Protein AF-A0A9D5PUC8-F1 (afdb_monomer_lite)

Sequence (89 aa):
MAVKASPEVIREMKREITNTVRDIERISAGIRAGVARTSAWDDDKAMQFRELMDQIARLTAAPVDTLNAALPKLEQLAQSLDQYNRVKF

Foldseek 3Di:
DPPPQALVNLVVVLVVLVVLLVVLVVVLVVLVVVLVVLPPPDDPVNVVSNVVSVVVSCVSNVCNVVSVVVNVVSNVVSVVNVVVVVVPD

pLDDT: mean 86.6, std 11.15, range [41.84, 96.62]

Structure (mmCIF, N/CA/C/O backbone):
data_AF-A0A9D5PUC8-F1
#
_entry.id   AF-A0A9D5PUC8-F1
#
loop_
_atom_site.group_PDB
_atom_site.id
_atom_site.type_symbol
_atom_site.label_atom_id
_atom_site.label_alt_id
_atom_site.label_comp_id
_atom_si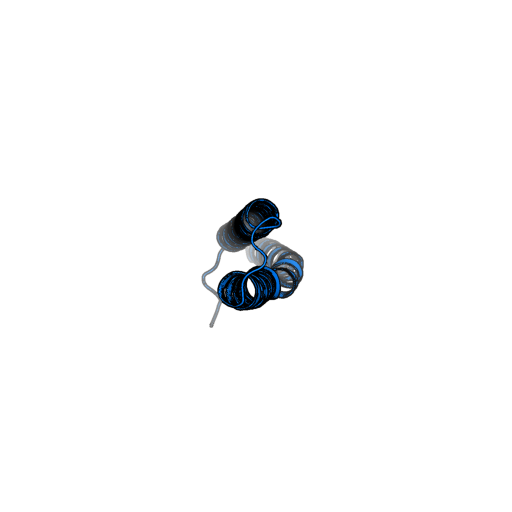te.label_asym_id
_atom_site.label_entity_id
_atom_site.label_seq_id
_atom_site.pdbx_PDB_ins_code
_atom_site.Cartn_x
_atom_site.Cartn_y
_atom_site.Cartn_z
_atom_site.occupancy
_atom_site.B_iso_or_equiv
_atom_site.auth_seq_id
_atom_site.auth_comp_id
_atom_site.auth_asym_id
_atom_site.auth_atom_id
_atom_site.pdbx_PDB_model_num
ATOM 1 N N . MET A 1 1 ? -2.066 2.847 30.974 1.00 41.84 1 MET A N 1
ATOM 2 C CA . MET A 1 1 ? -1.935 3.881 29.926 1.00 41.84 1 MET A CA 1
ATOM 3 C C . MET A 1 1 ? -3.206 3.855 29.096 1.00 41.84 1 MET A C 1
ATOM 5 O O . MET A 1 1 ? -3.384 2.927 28.322 1.00 41.84 1 MET A O 1
ATOM 9 N N . ALA A 1 2 ? -4.137 4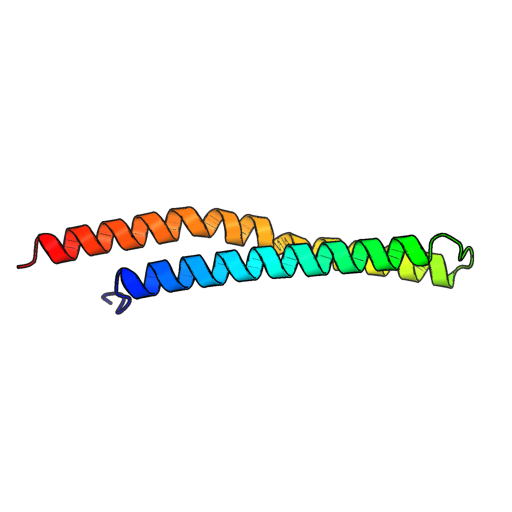.785 29.323 1.00 46.50 2 ALA A N 1
ATOM 10 C CA . ALA A 1 2 ? -5.271 4.943 28.416 1.00 46.50 2 ALA A CA 1
ATOM 11 C C . ALA A 1 2 ? -4.719 5.566 27.135 1.00 46.50 2 ALA A C 1
ATOM 13 O O . ALA A 1 2 ? -4.079 6.617 27.194 1.00 46.50 2 ALA A O 1
ATOM 14 N N . VAL A 1 3 ? -4.882 4.884 26.006 1.00 50.03 3 VAL A N 1
ATOM 15 C CA . VAL A 1 3 ? -4.552 5.449 24.701 1.00 50.03 3 VAL A CA 1
ATOM 16 C C . VAL A 1 3 ? -5.347 6.754 24.588 1.00 50.03 3 VAL A C 1
ATOM 18 O O . VAL A 1 3 ? -6.572 6.720 24.557 1.00 50.03 3 VAL A O 1
ATOM 21 N N . LYS A 1 4 ? -4.675 7.914 24.589 1.00 57.44 4 LYS A N 1
ATOM 22 C CA . LYS A 1 4 ? -5.302 9.237 24.385 1.00 57.44 4 LYS A CA 1
ATOM 23 C C . LYS A 1 4 ? -5.720 9.439 22.916 1.00 57.44 4 LYS A C 1
ATOM 25 O O . LYS A 1 4 ? -5.587 10.533 22.384 1.00 57.44 4 LYS A O 1
ATOM 30 N N . ALA A 1 5 ? -6.151 8.384 22.234 1.00 64.94 5 ALA A N 1
ATOM 31 C CA . ALA A 1 5 ? -6.672 8.472 20.881 1.00 64.94 5 ALA A CA 1
ATOM 32 C C . ALA A 1 5 ? -8.190 8.423 20.992 1.00 64.94 5 ALA A C 1
ATOM 34 O O . ALA A 1 5 ? -8.741 7.435 21.477 1.00 64.94 5 ALA A O 1
ATOM 35 N N . SER A 1 6 ? -8.861 9.503 20.601 1.00 82.25 6 SER A N 1
ATOM 36 C CA . SER A 1 6 ? -10.313 9.474 20.491 1.00 82.25 6 SER A CA 1
ATOM 37 C C . SER A 1 6 ? -10.724 8.568 19.314 1.00 82.25 6 SER A C 1
ATOM 39 O O . SER A 1 6 ? -9.912 8.325 18.410 1.00 82.25 6 SER A O 1
ATOM 41 N N . PRO A 1 7 ? -11.962 8.047 19.294 1.00 84.25 7 PRO A N 1
ATOM 42 C CA . PRO A 1 7 ? -12.486 7.293 18.154 1.00 84.25 7 PRO A CA 1
ATOM 43 C C . PRO A 1 7 ? -12.296 8.020 16.812 1.00 84.25 7 PRO A C 1
ATOM 45 O O . PRO A 1 7 ? -12.026 7.389 15.789 1.00 84.25 7 PRO A O 1
ATOM 48 N N . GLU A 1 8 ? -12.392 9.350 16.814 1.00 84.94 8 GLU A N 1
ATOM 49 C CA . GLU A 1 8 ? -12.171 10.211 15.649 1.00 84.94 8 GLU A CA 1
ATOM 50 C C . GLU A 1 8 ? -10.725 10.134 15.154 1.00 84.94 8 GLU A C 1
ATOM 52 O O . GLU A 1 8 ? -10.517 9.900 13.965 1.00 84.94 8 GLU A O 1
ATOM 57 N N . VAL A 1 9 ? -9.738 10.227 16.055 1.00 88.75 9 VAL A N 1
ATOM 58 C CA . VAL A 1 9 ? -8.307 10.105 15.713 1.00 88.75 9 VAL A CA 1
ATOM 59 C C . VAL A 1 9 ? -8.009 8.739 15.089 1.00 88.75 9 VAL A C 1
ATOM 61 O O . VAL A 1 9 ? -7.231 8.626 14.147 1.00 88.75 9 VAL A O 1
ATOM 64 N N . ILE A 1 10 ? -8.661 7.674 15.558 1.00 89.94 10 ILE A N 1
ATOM 65 C CA . ILE A 1 10 ? -8.463 6.328 14.997 1.00 89.94 10 ILE A CA 1
ATOM 66 C C . ILE A 1 10 ? -9.071 6.185 13.602 1.00 89.94 10 ILE A C 1
ATOM 68 O O . ILE A 1 10 ? -8.483 5.540 12.729 1.00 89.94 10 ILE A O 1
ATOM 72 N N . ARG A 1 11 ? -10.220 6.816 13.354 1.00 89.69 11 ARG A N 1
ATOM 73 C CA . ARG A 1 11 ? -10.815 6.879 12.012 1.00 89.69 11 ARG A CA 1
ATOM 74 C C . ARG A 1 11 ? -9.994 7.743 11.060 1.00 89.69 11 ARG A C 1
ATOM 76 O O . ARG A 1 11 ? -9.912 7.417 9.876 1.00 89.69 11 ARG A O 1
ATOM 83 N N . GLU A 1 12 ? -9.376 8.806 11.562 1.00 92.12 12 GLU A N 1
ATOM 84 C CA . GLU A 1 12 ? -8.427 9.620 10.805 1.00 92.12 12 GLU A CA 1
ATOM 85 C C . GLU A 1 12 ? -7.199 8.795 10.406 1.00 92.12 12 GLU A C 1
ATOM 87 O O . GLU A 1 12 ? -6.918 8.688 9.215 1.00 92.12 12 GLU A O 1
ATOM 92 N N . MET A 1 13 ? -6.579 8.069 11.344 1.00 91.50 13 MET A N 1
ATOM 93 C CA . MET A 1 13 ? -5.478 7.140 11.039 1.00 91.50 13 MET A CA 1
ATOM 94 C C . MET A 1 13 ? -5.872 6.091 9.986 1.00 91.50 13 MET A C 1
ATOM 96 O O . MET A 1 13 ? -5.113 5.806 9.062 1.00 91.50 13 MET A O 1
ATOM 100 N N . LYS A 1 14 ? -7.087 5.531 10.067 1.00 92.81 14 LYS A N 1
ATOM 101 C CA . LYS A 1 14 ? -7.609 4.609 9.041 1.00 92.81 14 LYS A CA 1
ATOM 102 C C . LYS A 1 14 ? -7.678 5.277 7.660 1.00 92.81 14 LYS A C 1
ATOM 104 O O . LYS A 1 14 ? -7.353 4.646 6.649 1.00 92.81 14 LYS A O 1
ATOM 109 N N . ARG A 1 15 ? -8.111 6.540 7.598 1.00 94.56 15 ARG A N 1
ATOM 110 C CA . ARG A 1 15 ? -8.188 7.320 6.354 1.00 94.56 15 ARG A CA 1
ATOM 111 C C . ARG A 1 15 ? -6.801 7.589 5.780 1.00 94.56 15 ARG A C 1
ATOM 113 O O . ARG A 1 15 ? -6.615 7.401 4.580 1.00 94.56 15 ARG A O 1
ATOM 120 N N . GLU A 1 16 ? -5.848 7.974 6.620 1.00 95.25 16 GLU A N 1
ATOM 121 C CA . GLU A 1 16 ? -4.453 8.179 6.222 1.00 95.25 16 GLU A CA 1
ATOM 122 C C . GLU A 1 16 ? -3.853 6.900 5.640 1.00 95.25 16 GLU A C 1
ATOM 124 O O . GLU A 1 16 ? -3.377 6.927 4.510 1.00 95.25 16 GLU A O 1
ATOM 129 N N . ILE A 1 17 ? -3.993 5.759 6.326 1.00 94.06 17 ILE A N 1
ATOM 130 C CA . ILE A 1 17 ? -3.518 4.461 5.821 1.00 94.06 17 ILE A CA 1
ATOM 131 C C . ILE A 1 17 ? -4.158 4.118 4.473 1.00 94.06 17 ILE A C 1
ATOM 133 O O . ILE A 1 17 ? -3.471 3.660 3.562 1.00 94.06 17 ILE A O 1
ATOM 137 N N . THR A 1 18 ? -5.459 4.369 4.313 1.00 94.88 18 THR A N 1
ATOM 138 C CA . THR A 1 18 ? -6.157 4.131 3.039 1.00 94.88 18 THR A CA 1
ATOM 139 C C . THR A 1 18 ? -5.576 4.989 1.911 1.00 94.88 18 THR A C 1
ATOM 141 O O . THR A 1 18 ? -5.409 4.508 0.790 1.00 94.88 18 THR A O 1
ATOM 144 N N . ASN A 1 19 ? -5.253 6.254 2.191 1.00 96.62 19 ASN A N 1
ATOM 145 C CA . ASN A 1 19 ? -4.610 7.135 1.218 1.00 96.62 19 ASN A CA 1
ATOM 146 C C . ASN A 1 19 ? -3.188 6.657 0.897 1.00 96.62 19 ASN A C 1
ATOM 148 O O . ASN A 1 19 ? -2.841 6.559 -0.276 1.00 96.62 19 ASN A O 1
ATOM 152 N N . THR A 1 20 ? -2.412 6.258 1.907 1.00 94.94 20 THR A N 1
ATOM 153 C CA . THR A 1 20 ? -1.066 5.702 1.717 1.00 94.94 20 THR A CA 1
ATOM 154 C C . THR A 1 20 ? -1.081 4.451 0.839 1.00 94.94 20 THR A C 1
ATOM 156 O O . THR A 1 20 ? -0.239 4.328 -0.047 1.00 94.94 20 THR A O 1
ATOM 159 N N . VAL A 1 21 ? -2.050 3.545 1.016 1.00 94.69 21 VAL A N 1
ATOM 160 C CA . VAL A 1 21 ? -2.214 2.373 0.135 1.00 94.69 21 VAL A CA 1
ATOM 161 C C . VAL A 1 21 ? -2.439 2.803 -1.318 1.00 94.69 21 VAL A C 1
ATOM 163 O O . VAL A 1 21 ? -1.759 2.299 -2.210 1.00 94.69 21 VAL A O 1
ATOM 166 N N . ARG A 1 22 ? -3.318 3.782 -1.568 1.00 95.31 22 ARG A N 1
ATOM 167 C CA . ARG A 1 22 ? -3.561 4.303 -2.928 1.00 95.31 22 ARG A CA 1
ATOM 168 C C . ARG A 1 22 ? -2.322 4.954 -3.538 1.00 95.31 22 ARG A C 1
ATOM 170 O O . ARG A 1 22 ? -2.067 4.794 -4.731 1.00 95.31 22 ARG A O 1
ATOM 177 N N . ASP A 1 23 ? -1.555 5.687 -2.738 1.00 95.69 23 ASP A N 1
ATOM 178 C CA . ASP A 1 23 ? -0.315 6.312 -3.196 1.00 95.69 23 ASP A CA 1
ATOM 179 C C . ASP A 1 23 ? 0.726 5.252 -3.569 1.00 95.69 23 ASP A C 1
ATOM 181 O O . ASP A 1 23 ? 1.348 5.345 -4.629 1.00 95.69 23 ASP A O 1
ATOM 185 N N . ILE A 1 24 ? 0.853 4.195 -2.764 1.00 93.94 24 ILE A N 1
ATOM 186 C CA . ILE A 1 24 ? 1.710 3.043 -3.066 1.00 93.94 24 ILE A CA 1
ATOM 187 C C . ILE A 1 24 ? 1.290 2.368 -4.379 1.00 93.94 24 ILE A C 1
ATOM 189 O O . ILE A 1 24 ? 2.141 2.097 -5.230 1.00 93.94 24 ILE A O 1
ATOM 193 N N . GLU A 1 25 ? -0.006 2.125 -4.582 1.00 92.25 25 GLU A N 1
ATOM 194 C CA . GLU A 1 25 ? -0.532 1.541 -5.823 1.00 92.25 25 GLU A CA 1
ATOM 195 C C . GLU A 1 25 ? -0.209 2.416 -7.040 1.00 92.25 25 GLU A C 1
ATOM 197 O O . GLU A 1 25 ? 0.247 1.912 -8.072 1.00 92.25 25 GLU A O 1
ATOM 202 N N . ARG A 1 26 ? -0.369 3.739 -6.911 1.00 94.88 26 ARG A N 1
ATOM 203 C CA . ARG A 1 26 ? -0.027 4.705 -7.963 1.00 94.88 26 ARG A CA 1
ATOM 204 C C . ARG A 1 26 ? 1.467 4.692 -8.286 1.00 94.88 26 ARG A C 1
ATOM 206 O O . ARG A 1 26 ? 1.826 4.709 -9.464 1.00 94.88 26 ARG A O 1
ATOM 213 N N . ILE A 1 27 ? 2.332 4.640 -7.273 1.00 93.00 27 ILE A N 1
ATOM 214 C CA . ILE A 1 27 ? 3.788 4.553 -7.458 1.00 93.00 27 ILE A CA 1
ATOM 215 C C . ILE A 1 27 ? 4.151 3.233 -8.147 1.00 93.00 27 ILE A C 1
ATOM 217 O O . ILE A 1 27 ? 4.888 3.245 -9.133 1.00 93.00 27 ILE A O 1
ATOM 221 N N . SER A 1 28 ? 3.589 2.108 -7.697 1.00 91.31 28 SER A N 1
ATOM 222 C CA . SER A 1 28 ? 3.817 0.789 -8.303 1.00 91.31 28 SER A CA 1
ATOM 223 C C . SER A 1 28 ? 3.399 0.761 -9.779 1.00 91.31 28 SER A C 1
ATOM 225 O O . SER A 1 28 ? 4.147 0.277 -10.633 1.00 91.31 28 SER A O 1
ATOM 227 N N . ALA A 1 29 ? 2.250 1.357 -10.114 1.00 90.75 29 ALA A N 1
ATOM 228 C CA . ALA A 1 29 ? 1.803 1.510 -11.496 1.00 90.75 29 ALA A CA 1
ATOM 229 C C . ALA A 1 29 ? 2.756 2.391 -12.325 1.00 90.75 29 ALA A C 1
ATOM 231 O O . ALA A 1 29 ? 3.073 2.046 -13.464 1.00 90.75 29 ALA A O 1
ATOM 232 N N . GLY A 1 30 ? 3.256 3.490 -11.750 1.00 92.00 30 GLY A N 1
ATOM 233 C CA . GLY A 1 30 ? 4.247 4.362 -12.387 1.00 92.00 30 GLY A CA 1
ATOM 234 C C . GLY A 1 30 ? 5.568 3.647 -12.688 1.00 92.00 30 GLY A C 1
ATOM 235 O O . GLY A 1 30 ? 6.087 3.769 -13.798 1.00 92.00 30 GLY A O 1
ATOM 236 N N . ILE A 1 31 ? 6.068 2.842 -11.745 1.00 89.88 31 ILE A N 1
ATOM 237 C CA . ILE A 1 31 ? 7.269 2.009 -11.921 1.00 89.88 31 ILE A CA 1
ATOM 238 C C . ILE A 1 31 ? 7.064 1.033 -13.084 1.00 89.88 31 ILE A C 1
ATOM 240 O O . ILE A 1 31 ? 7.871 1.013 -14.013 1.00 89.88 31 ILE A O 1
ATOM 244 N N . ARG A 1 32 ? 5.953 0.283 -13.090 1.00 88.88 32 ARG A N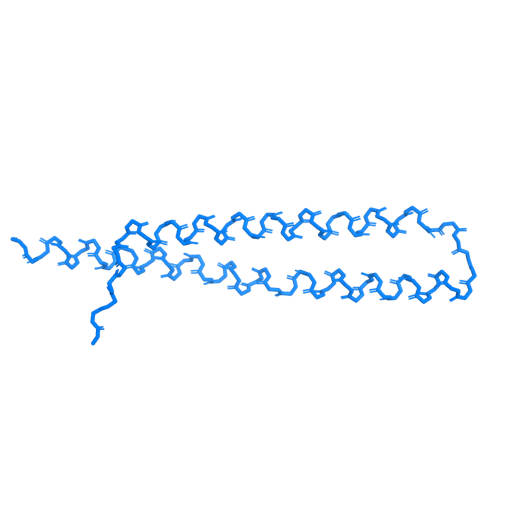 1
ATOM 245 C CA . ARG A 1 32 ? 5.635 -0.677 -14.165 1.00 88.88 32 ARG A CA 1
ATOM 246 C C . ARG A 1 32 ? 5.514 -0.001 -15.530 1.00 88.88 32 ARG A C 1
ATOM 248 O O . ARG A 1 32 ? 6.037 -0.514 -16.516 1.00 88.88 32 ARG A O 1
ATOM 255 N N . ALA A 1 33 ? 4.866 1.162 -15.593 1.00 90.25 33 ALA A N 1
ATOM 256 C CA . ALA A 1 33 ? 4.763 1.942 -16.824 1.00 90.25 33 ALA A CA 1
ATOM 257 C C . ALA A 1 33 ? 6.137 2.430 -17.316 1.00 90.25 33 ALA A C 1
ATOM 259 O O . ALA A 1 33 ? 6.389 2.432 -18.520 1.00 90.25 33 ALA A O 1
ATOM 260 N N . GLY A 1 34 ? 7.034 2.811 -16.402 1.00 86.38 34 GLY A N 1
ATOM 261 C CA . GLY A 1 34 ? 8.420 3.165 -16.714 1.00 86.38 34 GLY A CA 1
ATOM 262 C C . GLY A 1 34 ? 9.209 1.995 -17.303 1.00 86.38 34 GLY A C 1
ATOM 263 O O . GLY A 1 34 ? 9.842 2.160 -18.343 1.00 86.38 34 GLY A O 1
ATOM 264 N N . VAL A 1 35 ? 9.102 0.805 -16.705 1.00 87.38 35 VAL A N 1
ATOM 265 C CA . VAL A 1 35 ? 9.740 -0.426 -17.215 1.00 87.38 35 VAL A CA 1
ATOM 266 C C . VAL A 1 35 ? 9.202 -0.807 -18.593 1.00 87.38 35 VAL A C 1
ATOM 268 O O . VAL A 1 35 ? 9.969 -1.149 -19.487 1.00 87.38 35 VAL A O 1
ATOM 271 N N . ALA A 1 36 ? 7.891 -0.697 -18.815 1.00 86.38 36 ALA A N 1
ATOM 272 C CA . ALA A 1 36 ? 7.299 -1.010 -20.114 1.00 86.38 36 ALA A CA 1
ATOM 273 C C . ALA A 1 36 ? 7.863 -0.130 -21.248 1.00 86.38 36 ALA A C 1
ATOM 275 O O . ALA A 1 36 ? 8.003 -0.597 -22.380 1.00 86.38 36 ALA A O 1
ATOM 276 N N . ARG A 1 37 ? 8.235 1.124 -20.955 1.00 86.06 37 ARG A N 1
ATOM 277 C CA . ARG A 1 37 ? 8.843 2.046 -21.932 1.00 86.06 37 ARG A CA 1
ATOM 278 C C . ARG A 1 37 ? 10.286 1.695 -22.290 1.00 86.06 37 ARG A C 1
ATOM 280 O O . ARG A 1 37 ? 10.732 2.074 -23.367 1.00 86.06 37 ARG A O 1
ATOM 287 N N . THR A 1 38 ? 10.999 0.976 -21.428 1.00 83.50 38 THR A N 1
ATOM 288 C CA . THR A 1 38 ? 12.375 0.520 -21.686 1.00 83.50 38 THR A CA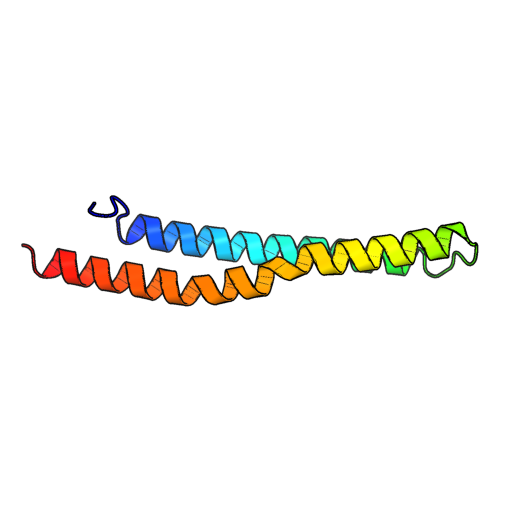 1
ATOM 289 C C . THR A 1 38 ? 12.427 -0.891 -22.278 1.00 83.50 38 THR A C 1
ATOM 291 O O . THR A 1 38 ? 13.503 -1.459 -22.435 1.00 83.50 38 THR A O 1
ATOM 294 N N . SER A 1 39 ? 11.275 -1.454 -22.667 1.00 79.00 39 SER A N 1
ATOM 295 C CA . SER A 1 39 ? 11.162 -2.791 -23.271 1.00 79.00 39 SER A CA 1
ATOM 296 C C . SER A 1 39 ? 11.965 -2.972 -24.564 1.00 79.00 39 SER A C 1
ATOM 298 O O . SER A 1 39 ? 12.369 -4.089 -24.869 1.00 79.00 39 SER A O 1
ATOM 300 N N . ALA A 1 40 ? 12.224 -1.888 -25.299 1.00 85.38 40 ALA A N 1
ATOM 301 C CA . ALA A 1 40 ? 13.006 -1.900 -26.535 1.00 85.38 40 ALA A CA 1
ATOM 302 C C . ALA A 1 40 ? 14.533 -1.847 -26.319 1.00 85.38 40 ALA A C 1
ATOM 304 O O . ALA A 1 40 ? 15.277 -1.904 -27.292 1.00 85.38 40 ALA A O 1
ATOM 305 N N . TRP A 1 41 ? 15.013 -1.687 -25.082 1.00 86.94 41 TRP A N 1
ATOM 306 C CA . TRP A 1 41 ? 16.448 -1.638 -24.782 1.00 86.94 41 TRP A CA 1
ATOM 307 C C . TRP A 1 41 ? 16.945 -3.060 -24.519 1.00 86.94 41 TRP A C 1
ATOM 309 O O . TRP A 1 41 ? 16.485 -3.662 -23.552 1.00 86.94 41 TRP A O 1
ATOM 319 N N . ASP A 1 42 ? 17.838 -3.614 -25.343 1.00 83.19 42 ASP A N 1
ATOM 320 C CA . ASP A 1 42 ? 18.287 -5.018 -25.234 1.00 83.19 42 ASP A CA 1
ATOM 321 C C . ASP A 1 42 ? 19.689 -5.212 -24.632 1.00 83.19 42 ASP A C 1
ATOM 323 O O . ASP A 1 42 ? 20.145 -6.345 -24.504 1.00 83.19 42 ASP A O 1
ATOM 327 N N . ASP A 1 43 ? 20.346 -4.128 -24.217 1.00 89.25 43 ASP A N 1
ATOM 328 C CA . ASP A 1 43 ? 21.702 -4.187 -23.679 1.00 89.25 43 ASP A CA 1
ATOM 329 C C . ASP A 1 43 ? 21.771 -4.700 -22.221 1.00 89.25 43 ASP A C 1
ATOM 331 O O . ASP A 1 43 ? 20.779 -4.779 -21.484 1.00 89.25 43 ASP A O 1
ATOM 335 N N . ASP A 1 44 ? 22.987 -5.023 -21.769 1.00 88.25 44 ASP A N 1
ATOM 336 C CA . ASP A 1 44 ? 23.249 -5.509 -20.407 1.00 88.25 44 ASP A CA 1
ATOM 337 C C . ASP A 1 44 ? 22.805 -4.522 -19.313 1.00 88.25 44 ASP A C 1
ATOM 339 O O . ASP A 1 44 ? 22.466 -4.925 -18.194 1.00 88.25 44 ASP A O 1
ATOM 343 N N . LYS A 1 45 ? 22.791 -3.215 -19.604 1.00 87.31 45 LYS A N 1
ATOM 344 C CA . LYS A 1 45 ? 22.343 -2.184 -18.657 1.00 87.31 45 LYS A CA 1
ATOM 345 C C . LYS A 1 45 ? 20.826 -2.161 -18.549 1.00 87.31 45 LYS A C 1
ATOM 347 O O . LYS A 1 45 ? 20.306 -1.956 -17.451 1.00 87.31 45 LYS A O 1
ATOM 352 N N . ALA A 1 46 ? 20.118 -2.431 -19.636 1.00 87.50 46 ALA A N 1
ATOM 353 C CA . ALA A 1 46 ? 18.675 -2.567 -19.652 1.00 87.50 46 ALA A CA 1
ATOM 354 C C . ALA A 1 46 ? 18.213 -3.775 -18.834 1.00 87.50 46 ALA A C 1
ATOM 356 O O . ALA A 1 46 ? 17.225 -3.661 -18.108 1.00 87.50 46 ALA A O 1
ATOM 357 N N . MET A 1 47 ? 18.933 -4.900 -18.886 1.00 87.25 47 MET A N 1
ATOM 358 C CA . MET A 1 47 ? 18.647 -6.051 -18.018 1.00 87.25 47 MET A CA 1
ATOM 359 C C . MET A 1 47 ? 18.805 -5.693 -16.534 1.00 87.25 47 MET A C 1
ATOM 361 O O . MET A 1 47 ? 17.860 -5.872 -15.766 1.00 87.25 47 MET A O 1
ATOM 365 N N . GLN A 1 48 ? 19.937 -5.088 -16.151 1.00 89.25 48 GLN A N 1
ATOM 366 C CA . GLN A 1 48 ? 20.181 -4.631 -14.771 1.00 89.25 48 GLN A CA 1
ATOM 367 C C . GLN A 1 48 ? 19.111 -3.637 -14.298 1.00 89.25 48 GLN A C 1
ATOM 369 O O . GLN A 1 48 ? 18.634 -3.708 -13.166 1.00 89.25 48 GLN A O 1
ATOM 374 N N . PHE A 1 49 ? 18.701 -2.716 -15.174 1.00 89.19 49 PHE A N 1
ATOM 375 C CA . PHE A 1 49 ? 17.638 -1.761 -14.886 1.00 89.19 49 PHE A CA 1
ATOM 376 C C . PHE A 1 49 ? 16.291 -2.451 -14.646 1.00 89.19 49 PHE A C 1
ATOM 378 O O . PHE A 1 49 ? 15.605 -2.118 -13.681 1.00 89.19 49 PHE A O 1
ATOM 385 N N . ARG A 1 50 ? 15.905 -3.413 -15.494 1.00 87.31 50 ARG A N 1
ATOM 386 C CA . ARG A 1 50 ? 14.642 -4.154 -15.342 1.00 87.31 50 ARG A CA 1
ATOM 387 C C . ARG A 1 50 ? 14.608 -4.934 -14.030 1.00 87.31 50 ARG A C 1
ATOM 389 O O . ARG A 1 50 ? 13.630 -4.818 -13.297 1.00 87.31 50 ARG A O 1
ATOM 396 N N . GLU A 1 51 ? 15.684 -5.643 -13.695 1.00 90.19 51 GLU A N 1
ATOM 397 C CA . GLU A 1 51 ? 15.792 -6.374 -12.426 1.00 90.19 51 GLU A CA 1
ATOM 398 C C . GLU A 1 51 ? 15.661 -5.446 -11.213 1.00 90.19 51 GLU A C 1
ATOM 400 O O . GLU A 1 51 ? 14.887 -5.727 -10.291 1.00 90.19 51 GLU A O 1
ATOM 405 N N . LEU A 1 52 ? 16.365 -4.309 -11.237 1.00 91.69 52 LEU A N 1
ATOM 406 C CA . LEU A 1 52 ? 16.286 -3.305 -10.179 1.00 91.69 52 LEU A CA 1
ATOM 407 C C . LEU A 1 52 ? 14.862 -2.756 -10.044 1.00 91.69 52 LEU A C 1
ATOM 409 O O . LEU A 1 52 ? 14.335 -2.656 -8.937 1.00 91.69 52 LEU A O 1
ATOM 413 N N . MET A 1 53 ? 14.214 -2.421 -11.157 1.00 90.25 53 MET A N 1
ATOM 414 C CA . MET A 1 53 ? 12.857 -1.878 -11.145 1.00 90.25 53 MET A CA 1
ATOM 415 C C . MET A 1 53 ? 11.824 -2.900 -10.668 1.00 90.25 53 MET A C 1
ATOM 417 O O . MET A 1 53 ? 10.914 -2.532 -9.924 1.00 90.25 53 MET A O 1
ATOM 421 N N . ASP A 1 54 ? 11.982 -4.179 -11.008 1.00 89.19 54 ASP A N 1
ATOM 422 C CA . ASP A 1 54 ? 11.145 -5.260 -10.480 1.00 89.19 54 ASP A CA 1
ATOM 423 C C . ASP A 1 54 ? 11.350 -5.457 -8.973 1.00 89.19 54 ASP A C 1
ATOM 425 O O . ASP A 1 54 ? 10.406 -5.773 -8.238 1.00 89.19 54 ASP A O 1
ATOM 429 N N . GLN A 1 55 ? 12.576 -5.276 -8.479 1.00 92.88 55 GLN A N 1
ATOM 430 C CA . GLN A 1 55 ? 12.852 -5.284 -7.045 1.00 92.88 55 GLN A CA 1
ATOM 431 C C . GLN A 1 55 ? 12.189 -4.089 -6.348 1.00 92.88 55 GLN A C 1
ATOM 433 O O . GLN A 1 55 ? 11.514 -4.280 -5.334 1.00 92.88 55 GLN A O 1
ATOM 438 N N . ILE A 1 56 ? 12.314 -2.881 -6.906 1.00 91.00 56 ILE A N 1
ATOM 439 C CA . ILE A 1 56 ? 11.667 -1.675 -6.373 1.00 91.00 56 ILE A CA 1
ATOM 440 C C . ILE A 1 56 ? 10.146 -1.859 -6.367 1.00 91.00 56 ILE A C 1
ATOM 442 O O . ILE A 1 56 ? 9.522 -1.652 -5.331 1.00 91.00 56 ILE A O 1
ATOM 446 N N . ALA A 1 57 ? 9.543 -2.331 -7.463 1.00 89.75 57 ALA A N 1
ATOM 447 C CA . ALA A 1 57 ? 8.100 -2.563 -7.548 1.00 89.75 57 ALA A CA 1
ATOM 448 C C . ALA A 1 57 ? 7.595 -3.521 -6.456 1.00 89.75 57 ALA A C 1
ATOM 450 O O . ALA A 1 57 ? 6.540 -3.277 -5.863 1.00 89.75 57 ALA A O 1
ATOM 451 N N . ARG A 1 58 ? 8.353 -4.589 -6.170 1.00 89.88 58 ARG A N 1
ATOM 452 C CA . ARG A 1 58 ? 8.049 -5.540 -5.090 1.00 89.88 58 ARG A CA 1
ATOM 453 C C . ARG A 1 58 ? 8.166 -4.900 -3.711 1.00 89.88 58 ARG A C 1
ATOM 455 O O . ARG A 1 58 ? 7.244 -5.034 -2.913 1.00 89.88 58 ARG A O 1
ATOM 462 N N . LEU A 1 59 ? 9.255 -4.181 -3.441 1.00 92.12 59 LEU A N 1
ATOM 463 C CA . LEU A 1 59 ? 9.467 -3.502 -2.157 1.00 92.12 59 LEU A CA 1
ATOM 464 C C . LEU A 1 59 ? 8.419 -2.412 -1.900 1.00 92.12 59 LEU A C 1
ATOM 466 O O . LEU A 1 59 ? 7.951 -2.269 -0.774 1.00 92.12 59 LEU A O 1
ATOM 470 N N . THR A 1 60 ? 8.011 -1.684 -2.941 1.00 90.50 60 THR A N 1
ATOM 471 C CA . THR A 1 60 ? 6.959 -0.668 -2.857 1.00 90.50 60 THR A CA 1
ATOM 472 C C . THR A 1 60 ? 5.604 -1.287 -2.523 1.00 90.50 60 THR A C 1
ATOM 474 O O . THR A 1 60 ? 4.884 -0.725 -1.708 1.00 90.50 60 THR A O 1
ATOM 477 N N . ALA A 1 61 ? 5.257 -2.442 -3.100 1.00 89.94 61 ALA A N 1
ATOM 478 C CA . ALA A 1 61 ? 3.968 -3.096 -2.856 1.00 89.94 61 ALA A CA 1
ATOM 479 C C . ALA A 1 61 ? 3.921 -3.937 -1.563 1.00 89.94 61 ALA A C 1
ATOM 481 O O . ALA A 1 61 ? 2.842 -4.132 -1.012 1.00 89.94 61 ALA A O 1
ATOM 482 N N . ALA A 1 62 ? 5.064 -4.400 -1.047 1.00 91.81 62 ALA A N 1
ATOM 483 C CA . ALA A 1 62 ? 5.151 -5.242 0.152 1.00 91.81 62 ALA A CA 1
ATOM 484 C C . ALA A 1 62 ? 4.379 -4.730 1.394 1.00 91.81 62 ALA A C 1
ATOM 486 O O . ALA A 1 62 ? 3.731 -5.540 2.061 1.00 91.81 62 ALA A O 1
ATOM 487 N N . PRO A 1 63 ? 4.393 -3.427 1.745 1.00 91.81 63 PRO A N 1
ATOM 488 C CA . PRO A 1 63 ? 3.655 -2.944 2.912 1.00 91.81 63 PRO A CA 1
ATOM 489 C C . PRO A 1 63 ? 2.128 -2.908 2.728 1.00 91.81 63 PRO A C 1
ATOM 491 O O . PRO A 1 63 ? 1.423 -2.820 3.734 1.00 91.81 63 PRO A O 1
ATOM 494 N N . VAL A 1 64 ? 1.596 -2.998 1.500 1.00 93.00 64 VAL A N 1
ATOM 495 C CA . VAL A 1 64 ? 0.150 -2.861 1.220 1.00 93.00 64 VAL A CA 1
ATOM 496 C C . VAL A 1 64 ? -0.678 -3.883 1.993 1.00 93.00 64 VAL A C 1
ATOM 498 O O . VAL A 1 64 ? -1.683 -3.516 2.599 1.00 93.00 64 VAL A O 1
ATOM 501 N N . ASP A 1 65 ? -0.237 -5.139 2.048 1.00 91.69 65 ASP A N 1
ATOM 502 C CA . ASP A 1 65 ? -0.966 -6.199 2.752 1.00 91.69 65 ASP A CA 1
ATOM 503 C C . ASP A 1 65 ? -1.039 -5.932 4.259 1.00 91.69 65 ASP A C 1
ATOM 505 O O . ASP A 1 65 ? -2.094 -6.073 4.882 1.00 91.69 65 ASP A O 1
ATOM 509 N N . THR A 1 66 ? 0.069 -5.467 4.843 1.00 92.88 66 THR A N 1
ATOM 510 C CA . THR A 1 66 ? 0.130 -5.095 6.264 1.00 92.88 66 THR A CA 1
ATOM 511 C C . THR A 1 66 ? -0.788 -3.910 6.564 1.00 92.88 66 THR A C 1
ATOM 513 O O . THR A 1 66 ? -1.519 -3.928 7.557 1.00 92.88 66 THR A O 1
ATOM 516 N N . LEU A 1 67 ? -0.783 -2.894 5.697 1.00 92.88 67 LEU A N 1
ATOM 517 C CA . LEU A 1 67 ? -1.632 -1.711 5.829 1.00 92.88 67 LEU A CA 1
ATOM 518 C C . LEU A 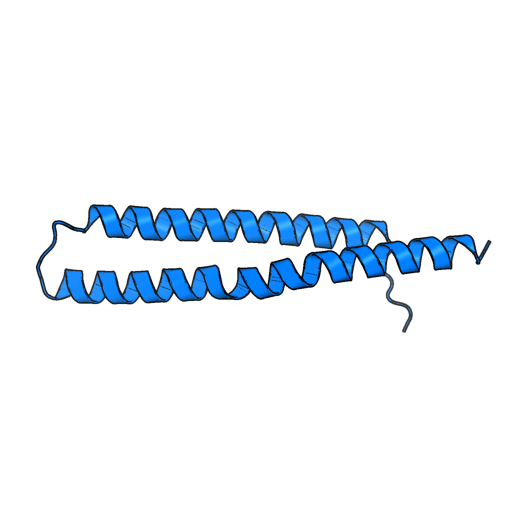1 67 ? -3.119 -2.071 5.700 1.00 92.88 67 LEU 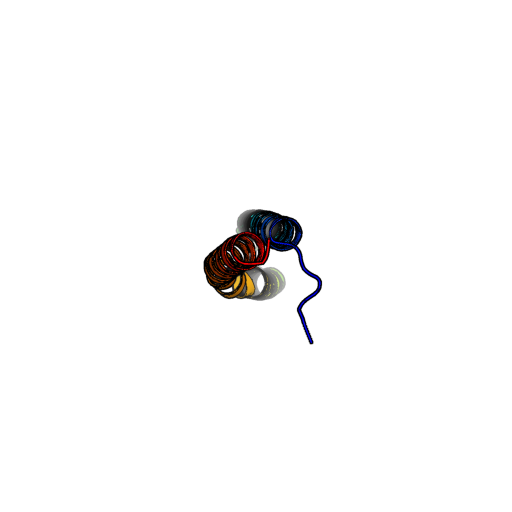A C 1
ATOM 520 O O . LEU A 1 67 ? -3.920 -1.677 6.548 1.00 92.88 67 LEU A O 1
ATOM 524 N N . ASN A 1 68 ? -3.485 -2.898 4.719 1.00 92.94 68 ASN A N 1
ATOM 525 C CA . ASN A 1 68 ? -4.854 -3.387 4.540 1.00 92.94 68 ASN A CA 1
ATOM 526 C C . ASN A 1 68 ? -5.329 -4.231 5.732 1.00 92.94 68 ASN A C 1
ATOM 528 O O . ASN A 1 68 ? -6.469 -4.085 6.176 1.00 92.94 68 ASN A O 1
ATOM 532 N N . ALA A 1 69 ? -4.454 -5.057 6.311 1.00 94.25 69 ALA A N 1
ATOM 533 C CA . ALA A 1 69 ? -4.760 -5.839 7.509 1.00 94.25 69 ALA A CA 1
ATOM 534 C C . ALA A 1 69 ? -4.930 -4.979 8.779 1.00 94.25 69 ALA A C 1
ATOM 536 O O . ALA A 1 69 ? -5.558 -5.424 9.746 1.00 94.25 69 ALA A O 1
ATOM 537 N N . ALA A 1 70 ? -4.385 -3.758 8.804 1.00 91.81 70 ALA A N 1
ATOM 538 C CA . ALA A 1 70 ? -4.542 -2.821 9.915 1.00 91.81 70 ALA A CA 1
ATOM 539 C C . ALA A 1 70 ? -5.891 -2.078 9.886 1.00 91.81 70 ALA A C 1
ATOM 541 O O . ALA A 1 70 ? -6.440 -1.779 10.948 1.00 91.81 70 ALA A O 1
ATOM 542 N N . LEU A 1 71 ? -6.468 -1.837 8.702 1.00 93.06 71 LEU A N 1
ATOM 543 C CA . LEU A 1 71 ? -7.742 -1.119 8.537 1.00 93.06 71 LEU A CA 1
ATOM 544 C C . LEU A 1 71 ? -8.907 -1.675 9.385 1.00 93.06 71 LEU A C 1
ATOM 546 O O . LEU A 1 71 ? -9.543 -0.881 10.085 1.00 93.06 71 LEU A O 1
ATOM 550 N N . PRO A 1 72 ? -9.213 -2.992 9.387 1.00 94.38 72 PRO A N 1
ATOM 551 C CA . PRO A 1 72 ? -10.300 -3.524 10.213 1.00 94.38 72 PRO A CA 1
ATOM 552 C C . PRO A 1 72 ? -9.988 -3.450 11.712 1.00 94.38 72 PRO A C 1
ATOM 554 O O . PRO A 1 72 ? -10.897 -3.240 12.512 1.00 94.38 72 PRO A O 1
ATOM 557 N N . LYS A 1 73 ? -8.711 -3.562 12.105 1.00 92.56 73 LYS A N 1
ATOM 558 C CA . LYS A 1 73 ? -8.287 -3.463 13.512 1.00 92.56 73 LYS A CA 1
ATOM 559 C C . LYS A 1 73 ? -8.492 -2.049 14.055 1.00 92.56 73 LYS A C 1
ATOM 561 O O . LYS A 1 73 ? -8.946 -1.886 15.184 1.00 92.56 73 LYS A O 1
ATOM 566 N N . LEU A 1 74 ? -8.205 -1.031 13.241 1.00 91.00 74 LEU A N 1
ATOM 567 C CA . LEU A 1 74 ? -8.467 0.368 13.586 1.00 91.00 74 LEU A CA 1
ATOM 568 C C . LEU A 1 74 ? -9.968 0.648 13.700 1.00 91.00 74 LEU A C 1
ATOM 570 O O . LEU A 1 74 ? -10.397 1.299 14.647 1.00 91.00 74 LEU A O 1
ATOM 574 N N . GLU A 1 75 ? -10.784 0.107 12.794 1.00 91.25 75 GLU A N 1
ATOM 575 C CA . GLU A 1 75 ? -12.242 0.251 12.887 1.00 91.25 75 GLU A CA 1
ATOM 576 C C . GLU A 1 75 ? -12.801 -0.378 14.174 1.00 91.25 75 GLU A C 1
ATOM 578 O O . GLU A 1 75 ? -13.572 0.261 14.889 1.00 91.25 75 GLU A O 1
ATOM 583 N N . GLN A 1 76 ? -12.365 -1.594 14.513 1.00 92.06 76 GLN A N 1
ATOM 584 C CA . GLN A 1 76 ? -12.757 -2.261 15.759 1.00 92.06 76 GLN A CA 1
ATOM 585 C C . GLN A 1 76 ? -12.343 -1.451 16.992 1.00 92.06 76 GLN A C 1
ATOM 587 O O . GLN A 1 76 ? -13.145 -1.278 17.908 1.00 92.06 76 GLN A O 1
ATOM 592 N N . LEU A 1 77 ? -11.125 -0.902 16.998 1.00 88.88 77 LEU A N 1
ATOM 593 C CA . LEU A 1 77 ? -10.639 -0.072 18.098 1.00 88.88 77 LEU A CA 1
ATOM 594 C C . LEU A 1 77 ? -11.481 1.202 18.269 1.00 88.88 77 LEU A C 1
ATOM 596 O O . LEU A 1 77 ? -11.844 1.540 19.396 1.00 88.88 77 LEU A O 1
ATOM 600 N N . ALA A 1 78 ? -11.834 1.880 17.172 1.00 89.25 78 ALA A N 1
ATOM 601 C CA . ALA A 1 78 ? -12.704 3.055 17.217 1.00 89.25 78 ALA A CA 1
ATOM 602 C C . ALA A 1 78 ? -14.085 2.711 17.802 1.00 89.25 78 ALA A C 1
ATOM 604 O O . ALA A 1 78 ? -14.578 3.421 18.678 1.00 89.25 78 ALA A O 1
ATOM 605 N N . GLN A 1 79 ? -14.675 1.587 17.385 1.00 90.94 79 GLN A N 1
ATOM 606 C CA . GLN A 1 79 ? -15.968 1.122 17.897 1.00 90.94 79 GLN A CA 1
ATOM 607 C C . GLN A 1 79 ? -15.917 0.755 19.385 1.00 90.94 79 GLN A C 1
ATOM 609 O O . GLN A 1 79 ? -16.829 1.103 20.135 1.00 90.94 79 GLN A O 1
ATOM 614 N N . SER A 1 80 ? -14.853 0.083 19.837 1.00 89.38 80 SER A N 1
ATOM 615 C CA . SER A 1 80 ? -14.670 -0.232 21.259 1.00 89.38 80 SER A CA 1
ATOM 616 C C . SER A 1 80 ? -14.564 1.031 22.116 1.00 89.38 80 SER A C 1
ATOM 618 O O . SER A 1 80 ? -15.111 1.074 23.217 1.00 89.38 80 SER A O 1
ATOM 620 N N . LEU A 1 81 ? -13.906 2.078 21.612 1.00 86.69 81 LEU A N 1
ATOM 621 C CA . LEU A 1 81 ? -13.796 3.353 22.321 1.00 86.69 81 LEU A CA 1
ATOM 622 C C . LEU A 1 81 ? -15.108 4.144 22.326 1.00 86.69 81 LEU A C 1
ATOM 624 O O . LEU A 1 81 ? -15.444 4.721 23.358 1.00 86.69 81 LEU A O 1
ATOM 628 N N . ASP A 1 82 ? -15.886 4.122 21.239 1.00 86.44 82 ASP A N 1
ATOM 629 C CA . ASP A 1 82 ? -17.237 4.703 21.225 1.00 86.44 82 ASP A CA 1
ATOM 630 C C . ASP A 1 82 ? -18.134 4.059 22.288 1.00 86.44 82 ASP A C 1
ATOM 632 O O . ASP A 1 82 ? -18.846 4.748 23.020 1.00 86.44 82 ASP A O 1
ATOM 636 N N . GLN A 1 83 ? -18.098 2.728 22.392 1.00 84.75 83 GLN A N 1
ATOM 637 C CA . GLN A 1 83 ? -18.867 1.985 23.392 1.00 84.75 83 GLN A CA 1
ATOM 638 C C . GLN A 1 83 ? -18.400 2.308 24.811 1.00 84.75 83 GLN A C 1
ATOM 640 O O . GLN A 1 83 ? -19.226 2.561 25.685 1.00 84.75 83 GLN A O 1
ATOM 645 N N . TYR A 1 84 ? -17.086 2.351 25.036 1.00 81.12 84 TYR A N 1
ATOM 646 C CA . TYR A 1 84 ? -16.521 2.702 26.335 1.00 81.12 84 TYR A CA 1
ATOM 647 C C . TYR A 1 84 ? -16.926 4.112 26.777 1.00 81.12 84 TYR A C 1
ATOM 649 O O . TYR A 1 84 ? -17.327 4.310 27.925 1.00 81.12 84 TYR A O 1
ATOM 657 N N . ASN A 1 85 ? -16.876 5.077 25.858 1.00 76.19 85 ASN A N 1
ATOM 658 C CA . ASN A 1 85 ? -17.295 6.446 26.130 1.00 76.19 85 ASN A CA 1
ATOM 659 C C . ASN A 1 85 ? -18.799 6.531 26.412 1.00 76.19 85 ASN A C 1
ATOM 661 O O . ASN A 1 85 ? -19.185 7.285 27.291 1.00 76.19 85 ASN A O 1
ATOM 665 N N . ARG A 1 86 ? -19.649 5.729 25.755 1.00 71.25 86 ARG A N 1
ATOM 666 C CA . ARG A 1 86 ? -21.100 5.693 26.034 1.00 71.25 86 ARG A CA 1
ATOM 667 C C . ARG A 1 86 ? -21.471 5.148 27.414 1.00 71.25 86 ARG A C 1
ATOM 669 O O . ARG A 1 86 ? -22.502 5.541 27.937 1.00 71.25 86 ARG A O 1
ATOM 676 N N . VAL A 1 87 ? -20.680 4.237 27.983 1.00 70.50 87 VAL A N 1
ATOM 677 C CA . VAL A 1 87 ? -20.962 3.618 29.297 1.00 70.50 87 VAL A CA 1
ATOM 678 C C . VAL A 1 87 ? -20.457 4.483 30.463 1.00 70.50 87 VAL A C 1
ATOM 680 O O . VAL A 1 87 ? -20.871 4.285 31.602 1.00 70.50 87 VAL A O 1
ATOM 683 N N . LYS A 1 88 ? -19.555 5.440 30.205 1.00 58.81 88 LYS A N 1
ATOM 684 C CA . LYS A 1 88 ? -18.919 6.285 31.230 1.00 58.81 88 LYS A CA 1
ATOM 685 C C . LYS A 1 88 ? -19.575 7.655 31.470 1.00 58.81 88 LYS A C 1
ATOM 687 O O . LYS A 1 88 ? -18.962 8.478 32.151 1.00 58.81 88 LYS A O 1
ATOM 692 N N . PHE A 1 89 ? -20.795 7.875 30.984 1.00 48.94 89 PHE A N 1
ATOM 693 C CA . PHE A 1 89 ? -21.601 9.062 31.290 1.00 48.94 89 PHE A CA 1
ATOM 694 C C . PHE A 1 89 ? -22.962 8.672 31.854 1.00 48.94 89 PHE A C 1
ATOM 696 O O . PHE A 1 89 ? -23.595 7.766 31.269 1.00 48.94 89 PHE A O 1
#

Secondary structure (DSSP, 8-state):
------HHHHHHHHHHHHHHHHHHHHHHHHHHHHHHHTTT--SHHHHHHHHHHHHHHHHHHHHHHHHHHHHHHHHHHHHHHHHHHHH--

Radius of gyration: 20.3 Å; chains: 1; bounding box: 45×17×58 Å